Protein AF-A0A945EC31-F1 (afdb_monomer_lite)

pLDDT: mean 90.18, std 8.02, range [58.78, 98.0]

Foldseek 3Di:
DVVVVVVVCVVCVVVVVVCCCVQPVDPPDADPCQLVLLVLQQVLLVLCVVCVVLCVVPDPCSVVLPVLSVLSNVLNVVCVRRVRVSSVVVVVSVVSNVVSLVCVLVSDPDPVVSVVSNVVSVVVVVVVVVCCCPPNPCNVVPPPPDDPVND

Structure (mmCIF, N/CA/C/O backbone):
data_AF-A0A945EC31-F1
#
_entry.id   AF-A0A945EC31-F1
#
loop_
_atom_site.group_PDB
_atom_site.id
_atom_site.type_symbol
_atom_site.label_atom_id
_atom_site.label_alt_id
_atom_site.label_comp_id
_atom_site.label_asym_id
_atom_site.label_entity_id
_atom_site.label_seq_id
_atom_site.pdbx_PDB_ins_code
_atom_site.Cartn_x
_atom_site.Cartn_y
_atom_site.Cartn_z
_atom_site.occupancy
_atom_site.B_iso_or_equiv
_atom_site.auth_seq_id
_atom_site.auth_comp_id
_atom_site.auth_asym_id
_atom_site.auth_atom_id
_atom_site.pdbx_PDB_model_num
ATOM 1 N N . ILE A 1 1 ? -6.069 -32.086 -8.910 1.00 76.88 1 ILE A N 1
ATOM 2 C CA . ILE A 1 1 ? -5.396 -30.860 -8.409 1.00 76.88 1 ILE A CA 1
ATOM 3 C C . ILE A 1 1 ? -3.888 -30.908 -8.661 1.00 76.88 1 ILE A C 1
ATOM 5 O O . ILE A 1 1 ? -3.396 -30.042 -9.368 1.00 76.88 1 ILE A O 1
ATOM 9 N N . ILE A 1 2 ? -3.151 -31.912 -8.166 1.00 84.62 2 ILE A N 1
ATOM 10 C CA . ILE A 1 2 ? -1.688 -31.993 -8.378 1.00 84.62 2 ILE A CA 1
ATOM 11 C C . ILE A 1 2 ? -1.342 -32.265 -9.851 1.00 84.62 2 ILE A C 1
ATOM 13 O O . ILE A 1 2 ? -0.587 -31.509 -10.448 1.00 84.62 2 ILE A O 1
ATOM 17 N N . LEU A 1 3 ? -1.975 -33.270 -10.467 1.00 84.88 3 LEU A N 1
ATOM 18 C CA . LEU A 1 3 ? -1.778 -33.614 -11.885 1.00 84.88 3 LEU A CA 1
ATOM 19 C C . LEU A 1 3 ? -2.168 -32.469 -12.834 1.00 84.88 3 LEU A C 1
ATOM 21 O O . LEU A 1 3 ? -1.443 -32.158 -13.771 1.00 84.88 3 LEU A O 1
ATOM 25 N N . SER A 1 4 ? -3.278 -31.788 -12.539 1.00 82.50 4 SER A N 1
ATOM 26 C CA . SER A 1 4 ? -3.704 -30.594 -13.275 1.00 82.50 4 SER A CA 1
ATOM 27 C C . SER A 1 4 ? -2.733 -29.424 -13.086 1.00 82.50 4 SER A C 1
ATOM 29 O O . SER A 1 4 ? -2.458 -28.708 -14.039 1.00 82.50 4 SER A O 1
ATOM 31 N N . GLY A 1 5 ? -2.170 -29.246 -11.886 1.00 85.19 5 GLY A N 1
ATOM 32 C CA . GLY A 1 5 ? -1.148 -28.230 -11.622 1.00 85.19 5 GLY A CA 1
ATOM 33 C C . GLY A 1 5 ? 0.163 -28.510 -12.358 1.00 85.19 5 GLY A C 1
ATOM 34 O O . GLY A 1 5 ? 0.735 -27.601 -12.950 1.00 85.19 5 GLY A O 1
ATOM 35 N N . MET A 1 6 ? 0.599 -29.771 -12.393 1.00 86.69 6 MET A N 1
ATOM 36 C CA . MET A 1 6 ? 1.775 -30.202 -13.155 1.00 86.69 6 MET A CA 1
ATOM 37 C C . MET A 1 6 ? 1.577 -30.028 -14.664 1.00 86.69 6 MET A C 1
ATOM 39 O O . MET A 1 6 ? 2.489 -29.564 -15.340 1.00 86.69 6 MET A O 1
ATOM 43 N N . ALA A 1 7 ? 0.385 -30.332 -15.185 1.00 88.44 7 ALA A N 1
ATOM 44 C CA . ALA A 1 7 ? 0.055 -30.121 -16.594 1.00 88.44 7 ALA A CA 1
ATOM 45 C C . ALA A 1 7 ? 0.069 -28.631 -16.978 1.00 88.44 7 ALA A C 1
ATOM 47 O O . ALA A 1 7 ? 0.630 -28.270 -18.009 1.00 88.44 7 ALA A O 1
ATOM 48 N N . ILE A 1 8 ? -0.490 -27.760 -16.128 1.00 85.94 8 ILE A N 1
ATOM 49 C CA . ILE A 1 8 ? -0.436 -26.303 -16.323 1.00 85.94 8 ILE A CA 1
ATOM 50 C C . ILE A 1 8 ? 1.018 -25.823 -16.285 1.00 85.94 8 ILE A C 1
ATOM 52 O O . ILE A 1 8 ? 1.445 -25.116 -17.191 1.00 85.94 8 ILE A O 1
ATOM 56 N N . TYR A 1 9 ? 1.800 -26.239 -15.286 1.00 85.88 9 TYR A N 1
ATOM 57 C CA . TYR A 1 9 ? 3.214 -25.877 -15.201 1.00 85.88 9 TYR A CA 1
ATOM 58 C C . TYR A 1 9 ? 3.974 -26.288 -16.466 1.00 85.88 9 TYR A C 1
ATOM 60 O O . TYR A 1 9 ? 4.615 -25.443 -17.080 1.00 85.88 9 TYR A O 1
ATOM 68 N N . ALA A 1 10 ? 3.821 -27.540 -16.911 1.00 87.25 10 ALA A N 1
ATOM 69 C CA . ALA A 1 10 ? 4.469 -28.051 -18.114 1.00 87.25 10 ALA A CA 1
ATOM 70 C C . ALA A 1 10 ? 4.106 -27.251 -19.377 1.00 87.25 10 ALA A C 1
ATOM 72 O O . ALA A 1 10 ? 4.969 -27.000 -20.217 1.00 87.25 10 ALA A O 1
ATOM 73 N N . LEU A 1 11 ? 2.850 -26.814 -19.493 1.00 89.69 11 LEU A N 1
ATOM 74 C CA . LEU A 1 11 ? 2.365 -26.025 -20.625 1.00 89.69 11 LEU A CA 1
ATOM 75 C C . LEU A 1 11 ? 2.957 -24.605 -20.651 1.00 89.69 11 LEU A C 1
ATOM 77 O O . LEU A 1 11 ? 3.204 -24.075 -21.733 1.00 89.69 11 LEU A O 1
ATOM 81 N N . PHE A 1 12 ? 3.226 -24.013 -19.482 1.00 90.12 12 PHE A N 1
ATOM 82 C CA . PHE A 1 12 ? 3.755 -22.649 -19.343 1.00 90.12 12 PHE A CA 1
ATOM 83 C C . PHE A 1 12 ? 5.257 -22.568 -19.029 1.00 90.12 12 PHE A C 1
ATOM 85 O O . PHE A 1 12 ? 5.777 -21.468 -18.839 1.00 90.12 12 PHE A O 1
ATOM 92 N N . LEU A 1 13 ? 5.969 -23.699 -18.989 1.00 89.38 13 LEU A N 1
ATOM 93 C CA . LEU A 1 13 ? 7.396 -23.775 -18.650 1.00 89.38 13 LEU A CA 1
ATOM 94 C C . LEU A 1 13 ? 8.238 -22.747 -19.416 1.00 89.3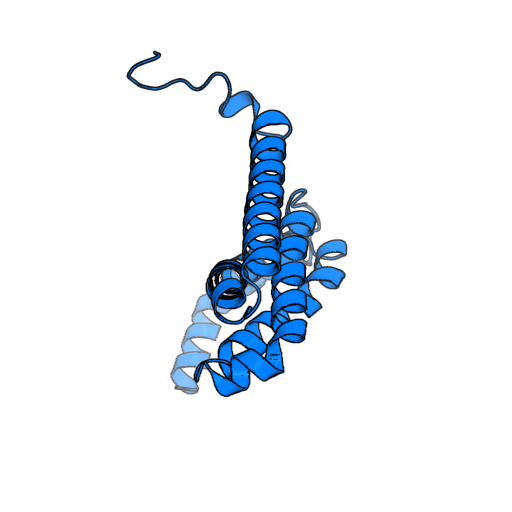8 13 LEU A C 1
ATOM 96 O O . LEU A 1 13 ? 8.964 -21.961 -18.816 1.00 89.38 13 LEU A O 1
ATOM 100 N N . ARG A 1 14 ? 8.070 -22.686 -20.742 1.00 85.69 14 ARG A N 1
ATOM 101 C CA . ARG A 1 14 ? 8.843 -21.780 -21.608 1.00 85.69 14 ARG A CA 1
ATOM 102 C C . ARG A 1 14 ? 8.583 -20.306 -21.299 1.00 85.69 14 ARG A C 1
ATOM 104 O O . ARG A 1 14 ? 9.503 -19.496 -21.344 1.00 85.69 14 ARG A O 1
ATOM 111 N N . GLN A 1 15 ? 7.338 -19.947 -20.996 1.00 85.69 15 GLN A N 1
ATOM 112 C CA . GLN A 1 15 ? 6.963 -18.584 -20.629 1.00 85.69 15 GLN A CA 1
ATOM 113 C C . GLN A 1 15 ? 7.529 -18.216 -19.258 1.00 85.69 15 GLN A C 1
ATOM 115 O O . GLN A 1 15 ? 8.008 -17.099 -19.085 1.00 85.69 15 GLN A O 1
ATOM 120 N N . ILE A 1 16 ? 7.516 -19.149 -18.303 1.00 84.38 16 ILE A N 1
ATOM 121 C CA . ILE A 1 16 ? 8.101 -18.947 -16.974 1.00 84.38 16 ILE A CA 1
ATOM 122 C C . ILE A 1 16 ? 9.610 -18.718 -17.091 1.00 84.38 16 ILE A C 1
ATOM 124 O O . ILE A 1 16 ? 10.106 -17.740 -16.536 1.00 84.38 16 ILE A O 1
ATOM 128 N N . ASP A 1 17 ? 10.320 -19.544 -17.863 1.00 84.69 17 ASP A N 1
ATOM 129 C CA . ASP A 1 17 ? 11.763 -19.392 -18.089 1.00 84.69 17 ASP A CA 1
ATOM 130 C C . ASP A 1 17 ? 12.091 -18.041 -18.730 1.00 84.69 17 ASP A C 1
ATOM 132 O O . ASP A 1 17 ? 13.002 -17.336 -18.294 1.00 84.69 17 ASP A O 1
ATOM 136 N N . HIS A 1 18 ? 11.290 -17.627 -19.715 1.00 85.44 18 HIS A N 1
ATOM 137 C CA . HIS A 1 18 ? 11.415 -16.311 -20.329 1.00 85.44 18 HIS A CA 1
ATOM 138 C C . HIS A 1 18 ? 11.185 -15.190 -19.301 1.00 85.44 18 HIS A C 1
ATOM 140 O O . HIS A 1 18 ? 11.972 -14.251 -19.216 1.00 85.44 18 HIS A O 1
ATOM 146 N N . MET A 1 19 ? 10.148 -15.276 -18.464 1.00 82.12 19 MET A N 1
ATOM 147 C CA . MET A 1 19 ? 9.908 -14.282 -17.411 1.00 82.12 19 MET A CA 1
ATOM 148 C C . MET A 1 19 ? 11.061 -14.226 -16.402 1.00 82.12 19 MET A C 1
ATOM 150 O O . MET A 1 19 ? 11.511 -13.134 -16.061 1.00 82.12 19 MET A O 1
ATOM 154 N N . ILE A 1 20 ? 11.576 -15.372 -15.952 1.00 81.00 20 ILE A N 1
ATOM 155 C CA . ILE A 1 20 ? 12.729 -15.441 -15.043 1.00 81.00 20 ILE A CA 1
ATOM 156 C C . ILE A 1 20 ? 13.942 -14.761 -15.680 1.00 81.00 20 ILE A C 1
ATOM 158 O O . ILE A 1 20 ? 14.576 -13.914 -15.048 1.00 81.00 20 ILE A O 1
ATOM 162 N N . TYR A 1 21 ? 14.226 -15.064 -16.945 1.00 82.81 21 TYR A N 1
ATOM 163 C CA . TYR A 1 21 ? 15.368 -14.503 -17.652 1.00 82.81 21 TYR A CA 1
ATOM 164 C C . TYR A 1 21 ? 15.312 -12.968 -17.725 1.00 82.81 21 TYR A C 1
ATOM 166 O O . TYR A 1 21 ? 16.273 -12.300 -17.348 1.00 82.81 21 TYR A O 1
ATOM 174 N N . TYR A 1 22 ? 14.174 -12.387 -18.111 1.00 79.25 22 TYR A N 1
ATOM 175 C CA . TYR A 1 22 ? 14.048 -10.930 -18.265 1.00 79.25 22 TYR A CA 1
ATOM 176 C C . TYR A 1 22 ? 13.845 -10.160 -16.954 1.00 79.25 22 TYR A C 1
ATOM 178 O O . TYR A 1 22 ? 14.203 -8.985 -16.885 1.00 79.25 22 TYR A O 1
ATOM 186 N N . TYR A 1 23 ? 13.258 -10.777 -15.924 1.00 75.50 23 TYR A N 1
ATOM 187 C CA . TYR A 1 23 ? 12.981 -10.093 -14.655 1.00 75.50 23 TYR A CA 1
ATOM 188 C C . TYR A 1 23 ? 14.045 -10.314 -13.576 1.00 75.50 23 TYR A C 1
ATOM 190 O O . TYR A 1 23 ? 14.157 -9.476 -12.679 1.00 75.50 23 TYR A O 1
ATOM 198 N N . LEU A 1 24 ? 14.805 -11.414 -13.635 1.00 75.56 24 LEU A N 1
ATOM 199 C CA . LEU A 1 24 ? 15.816 -11.764 -12.630 1.00 75.56 24 LEU A CA 1
ATOM 200 C C . LEU A 1 24 ? 17.233 -11.836 -13.205 1.00 75.56 24 LEU A C 1
ATOM 202 O O . LEU A 1 24 ? 18.164 -11.364 -12.555 1.00 75.56 24 LEU A O 1
ATOM 206 N N . THR A 1 25 ? 17.416 -12.425 -14.391 1.00 74.00 25 THR A N 1
ATOM 207 C CA . THR A 1 25 ? 18.759 -12.706 -14.931 1.00 74.00 25 THR A CA 1
ATOM 208 C C . THR A 1 25 ? 19.364 -11.502 -15.640 1.00 74.00 25 THR A C 1
ATOM 210 O O . THR A 1 25 ? 20.483 -11.097 -15.327 1.00 74.00 25 THR A O 1
ATOM 213 N N . ILE A 1 26 ? 18.636 -10.898 -16.579 1.00 67.31 26 ILE A N 1
ATOM 214 C CA . ILE A 1 26 ? 19.093 -9.694 -17.261 1.00 67.31 26 ILE A CA 1
ATOM 215 C C . ILE A 1 26 ? 18.569 -8.491 -16.475 1.00 67.31 26 ILE A C 1
ATOM 217 O O . ILE A 1 26 ? 17.390 -8.156 -16.550 1.00 67.31 26 ILE A O 1
ATOM 221 N N . LYS A 1 27 ? 19.444 -7.791 -15.743 1.00 63.66 27 LYS A N 1
ATOM 222 C CA . LYS A 1 27 ? 19.128 -6.522 -15.050 1.00 63.66 27 LYS A CA 1
ATOM 223 C C . LYS A 1 27 ? 18.869 -5.350 -16.020 1.00 63.66 27 LYS A C 1
ATOM 225 O O . LYS A 1 27 ? 19.225 -4.214 -15.734 1.00 63.66 27 LYS A O 1
ATOM 230 N N . PHE A 1 28 ? 18.298 -5.621 -17.191 1.00 59.41 28 PHE A N 1
ATOM 231 C CA . PHE A 1 28 ? 18.061 -4.633 -18.241 1.00 59.41 28 PHE A CA 1
ATOM 232 C C . PHE A 1 28 ? 16.921 -3.679 -17.878 1.00 59.41 28 PHE A C 1
ATOM 234 O O . PHE A 1 28 ? 16.933 -2.509 -18.246 1.00 59.41 28 PHE A O 1
ATOM 241 N N . HIS A 1 29 ? 15.929 -4.179 -17.138 1.00 61.09 29 HIS A N 1
ATOM 242 C CA . HIS A 1 29 ? 14.785 -3.395 -16.696 1.00 61.09 29 HIS A CA 1
ATOM 243 C C . HIS A 1 29 ? 14.967 -2.977 -15.240 1.00 61.09 29 HIS A C 1
ATOM 245 O O . HIS A 1 29 ? 15.001 -3.826 -14.345 1.00 61.09 29 HIS A O 1
ATOM 251 N N . HIS A 1 30 ? 15.029 -1.668 -15.007 1.00 67.62 30 HIS A N 1
ATOM 252 C CA . HIS A 1 30 ? 14.994 -1.063 -13.682 1.00 67.62 30 HIS A CA 1
ATOM 253 C C . HIS A 1 30 ? 13.671 -0.308 -13.505 1.00 67.62 30 HIS A C 1
ATOM 255 O O . HIS A 1 30 ? 13.316 0.532 -14.329 1.00 67.62 30 HIS A O 1
ATOM 261 N N . SER A 1 31 ? 12.908 -0.634 -12.457 1.00 76.25 31 SER A N 1
ATOM 262 C CA . SER A 1 31 ? 11.675 0.087 -12.118 1.00 76.25 31 SER A CA 1
ATOM 263 C C . SER A 1 31 ? 11.985 1.124 -11.040 1.00 76.25 31 SER A C 1
ATOM 265 O O . SER A 1 31 ? 12.009 0.803 -9.852 1.00 76.25 31 SER A O 1
ATOM 267 N N . ASP A 1 32 ? 12.217 2.372 -11.454 1.00 73.50 32 ASP A N 1
ATOM 268 C CA . ASP A 1 32 ? 12.623 3.475 -10.561 1.00 73.50 32 ASP A CA 1
ATOM 269 C C . ASP A 1 32 ? 11.612 3.727 -9.430 1.00 73.50 32 ASP A C 1
ATOM 271 O O . ASP A 1 32 ? 11.974 4.051 -8.302 1.00 73.50 32 ASP A O 1
ATOM 275 N N . GLY A 1 33 ? 10.322 3.517 -9.708 1.00 80.50 33 GLY A N 1
ATOM 276 C CA . GLY A 1 33 ? 9.246 3.681 -8.729 1.00 80.50 33 GLY A CA 1
ATOM 277 C C . GLY A 1 33 ? 8.998 2.467 -7.827 1.00 80.50 33 GLY A C 1
ATOM 278 O O . GLY A 1 33 ? 8.144 2.552 -6.943 1.00 80.50 33 GLY A O 1
ATOM 279 N N . ALA A 1 34 ? 9.690 1.342 -8.040 1.00 84.50 34 ALA A N 1
ATOM 280 C CA . ALA A 1 34 ? 9.426 0.096 -7.319 1.00 84.50 34 ALA A CA 1
ATOM 281 C C . ALA A 1 34 ? 9.631 0.251 -5.812 1.00 84.50 34 ALA A C 1
ATOM 283 O O . ALA A 1 34 ? 8.755 -0.099 -5.023 1.00 84.50 34 ALA A O 1
ATOM 284 N N . VAL A 1 35 ? 10.771 0.821 -5.411 1.00 88.69 35 VAL A N 1
ATOM 285 C CA . VAL A 1 35 ? 11.138 0.961 -3.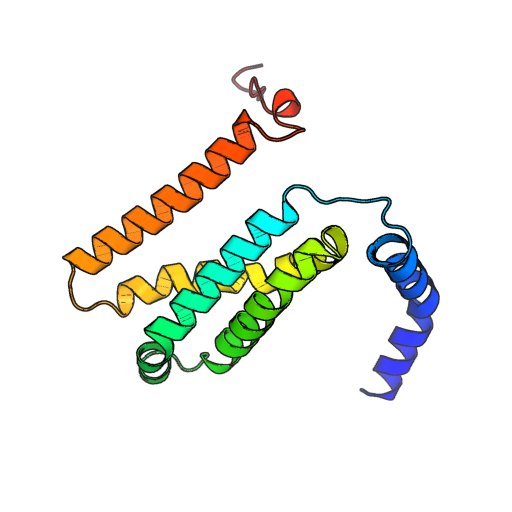996 1.00 88.69 35 VAL A CA 1
ATOM 286 C C . VAL A 1 35 ? 10.101 1.798 -3.251 1.00 88.69 35 VAL A C 1
ATOM 288 O O . VAL A 1 35 ? 9.648 1.390 -2.186 1.00 88.69 35 VAL A O 1
ATOM 291 N N . VAL A 1 36 ? 9.653 2.916 -3.834 1.00 90.44 36 VAL A N 1
ATOM 292 C CA . VAL A 1 36 ? 8.644 3.792 -3.217 1.00 90.44 36 VAL A CA 1
ATOM 293 C C . VAL A 1 36 ? 7.313 3.056 -3.029 1.00 90.44 36 VAL A C 1
ATOM 295 O O . VAL A 1 36 ? 6.745 3.085 -1.939 1.00 90.44 36 VAL A O 1
ATOM 298 N N . ARG A 1 37 ? 6.825 2.333 -4.046 1.00 90.94 37 ARG A N 1
ATOM 299 C CA . ARG A 1 37 ? 5.554 1.584 -3.949 1.00 90.94 37 ARG A CA 1
ATOM 300 C C . ARG A 1 37 ? 5.626 0.448 -2.932 1.00 90.94 37 ARG A C 1
ATOM 302 O O . ARG A 1 37 ? 4.696 0.253 -2.148 1.00 90.94 37 ARG A O 1
ATOM 309 N N . VAL A 1 38 ? 6.735 -0.287 -2.918 1.00 94.12 38 VAL A N 1
ATOM 310 C CA . VAL A 1 38 ? 6.972 -1.358 -1.942 1.00 94.12 38 VAL A CA 1
ATOM 311 C C . VAL A 1 38 ? 7.077 -0.779 -0.534 1.00 94.12 38 VAL A C 1
ATOM 313 O O . VAL A 1 38 ? 6.516 -1.348 0.399 1.00 94.12 38 VAL A O 1
ATOM 316 N N . PHE A 1 39 ? 7.710 0.384 -0.378 1.00 94.81 39 PHE A N 1
ATOM 317 C CA . PHE A 1 39 ? 7.788 1.087 0.898 1.00 94.81 39 PHE A CA 1
ATOM 318 C C . PHE A 1 39 ? 6.404 1.496 1.425 1.00 94.81 39 PHE A C 1
ATOM 320 O O . PHE A 1 39 ? 6.138 1.356 2.616 1.00 94.81 39 PHE A O 1
ATOM 327 N N . MET A 1 40 ? 5.478 1.911 0.557 1.00 95.25 40 MET A N 1
ATOM 328 C CA . MET A 1 40 ? 4.092 2.190 0.963 1.00 95.25 40 MET A CA 1
ATOM 329 C C . MET A 1 40 ? 3.362 0.927 1.461 1.00 95.25 40 MET A C 1
ATOM 331 O O . MET A 1 40 ? 2.656 0.979 2.471 1.00 95.25 40 MET A O 1
ATOM 335 N N . ASN A 1 41 ? 3.574 -0.227 0.812 1.00 95.75 41 ASN A N 1
ATOM 336 C CA . ASN A 1 41 ? 3.059 -1.520 1.290 1.00 95.75 41 ASN A CA 1
ATOM 337 C C . ASN A 1 41 ? 3.685 -1.915 2.636 1.00 95.75 41 ASN A C 1
ATOM 339 O O . ASN A 1 41 ? 2.979 -2.344 3.549 1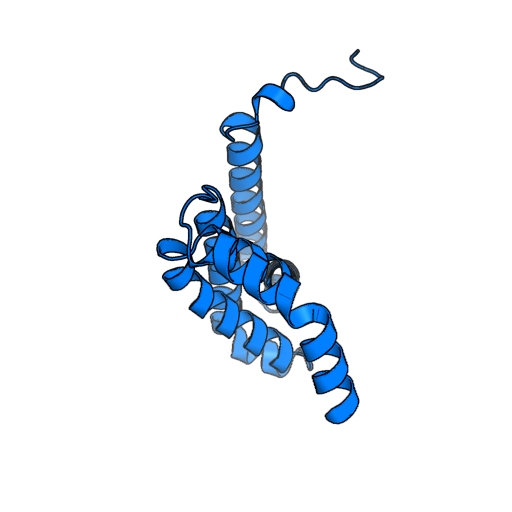.00 95.75 41 ASN A O 1
ATOM 343 N N . PHE A 1 42 ? 5.000 -1.740 2.774 1.00 96.69 42 PHE A N 1
ATOM 344 C CA . PHE A 1 42 ? 5.723 -1.953 4.025 1.00 96.69 42 PHE A CA 1
ATOM 345 C C . PHE A 1 42 ? 5.151 -1.083 5.150 1.00 96.69 42 PHE A C 1
ATOM 347 O O . PHE A 1 42 ? 4.885 -1.580 6.242 1.00 96.69 42 PHE A O 1
ATOM 354 N N . PHE A 1 43 ? 4.891 0.197 4.883 1.00 96.69 43 PHE A N 1
ATOM 355 C CA . PHE A 1 43 ? 4.318 1.108 5.867 1.00 96.69 43 PHE A CA 1
ATOM 356 C C . PHE A 1 43 ? 2.927 0.645 6.327 1.00 96.69 43 PHE A C 1
ATOM 358 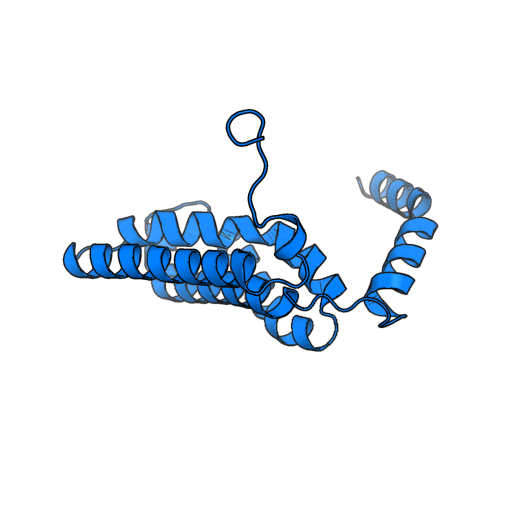O O . PHE A 1 43 ? 2.668 0.575 7.529 1.00 96.69 43 PHE A O 1
ATOM 365 N N . ALA A 1 44 ? 2.057 0.225 5.401 1.00 97.25 44 ALA A N 1
ATOM 366 C CA . ALA A 1 44 ? 0.769 -0.374 5.757 1.00 97.25 44 ALA A CA 1
ATOM 367 C C . ALA A 1 44 ? 0.929 -1.653 6.601 1.00 97.25 44 ALA A C 1
ATOM 369 O O . ALA A 1 44 ? 0.202 -1.839 7.577 1.00 97.25 44 ALA A O 1
ATOM 370 N N . ALA A 1 45 ? 1.906 -2.507 6.287 1.00 97.69 45 ALA A N 1
ATOM 371 C CA . ALA A 1 45 ? 2.210 -3.696 7.082 1.00 97.69 45 ALA A CA 1
ATOM 372 C C . ALA A 1 45 ? 2.642 -3.341 8.515 1.00 97.69 45 ALA A C 1
ATOM 374 O O . ALA A 1 45 ? 2.148 -3.934 9.474 1.00 97.69 45 ALA A O 1
ATOM 375 N N . VAL A 1 46 ? 3.512 -2.341 8.686 1.00 97.69 46 VAL A N 1
ATOM 376 C CA . VAL A 1 46 ? 3.933 -1.857 10.012 1.00 97.69 46 VAL A CA 1
ATOM 377 C C . VAL A 1 46 ? 2.731 -1.353 10.809 1.00 97.69 46 VAL A C 1
ATOM 379 O O . VAL A 1 46 ? 2.541 -1.753 11.959 1.00 97.69 46 VAL A O 1
ATOM 382 N N . VAL A 1 47 ? 1.867 -0.543 10.192 1.00 97.50 47 VAL A N 1
ATOM 383 C CA . VAL A 1 47 ? 0.638 -0.058 10.835 1.00 97.50 47 VAL A CA 1
ATOM 384 C C . VAL A 1 47 ? -0.283 -1.224 11.220 1.00 97.50 47 VAL A C 1
ATOM 386 O O . VAL A 1 47 ? -0.813 -1.242 12.333 1.00 97.50 47 VAL A O 1
ATOM 389 N N . PHE A 1 48 ? -0.436 -2.236 10.362 1.00 97.88 48 PHE A N 1
ATOM 390 C CA . PHE A 1 48 ? -1.187 -3.447 10.701 1.00 97.88 48 PHE A CA 1
ATOM 391 C C . PHE A 1 48 ? -0.632 -4.136 11.954 1.00 97.88 48 PHE A C 1
ATOM 393 O O . PHE A 1 48 ? -1.406 -4.488 12.847 1.00 97.88 48 PHE A O 1
ATOM 400 N N . PHE A 1 49 ? 0.692 -4.293 12.061 1.00 97.62 49 PHE A N 1
ATOM 401 C CA . PHE A 1 49 ? 1.324 -4.916 13.226 1.00 97.62 49 PHE A CA 1
ATOM 402 C C . PHE A 1 49 ? 1.130 -4.106 14.513 1.00 97.62 49 PHE A C 1
ATOM 404 O O . PHE A 1 49 ? 0.821 -4.699 15.551 1.00 97.62 49 PHE A O 1
ATOM 411 N N . ILE A 1 50 ? 1.205 -2.772 14.451 1.00 97.00 50 ILE A N 1
ATOM 412 C CA . ILE A 1 50 ? 0.917 -1.888 15.596 1.00 97.00 50 ILE A CA 1
ATOM 413 C C . ILE A 1 50 ? -0.513 -2.123 16.112 1.00 97.00 50 ILE A C 1
ATOM 415 O O . ILE A 1 50 ? -0.739 -2.260 17.316 1.00 97.00 50 ILE A O 1
ATOM 419 N N . PHE A 1 51 ? -1.488 -2.245 15.207 1.00 96.06 51 PHE A N 1
ATOM 420 C CA . PHE A 1 51 ? -2.899 -2.452 15.553 1.00 96.06 51 PHE A CA 1
ATOM 421 C C . PHE A 1 51 ? -3.312 -3.931 15.640 1.00 96.06 51 PHE A C 1
ATOM 423 O O . PHE A 1 51 ? -4.492 -4.230 15.850 1.00 96.06 51 PHE A O 1
ATOM 430 N N . TYR A 1 52 ? -2.373 -4.877 15.552 1.00 95.06 52 TYR A N 1
ATOM 431 C CA . TYR A 1 52 ? -2.659 -6.306 15.380 1.00 95.06 52 TYR A CA 1
ATOM 432 C C . TYR A 1 52 ? -3.575 -6.894 16.464 1.00 95.06 52 TYR A C 1
ATOM 434 O O . TYR A 1 52 ? -4.485 -7.676 16.172 1.00 95.06 52 TYR A O 1
ATOM 442 N N . LYS A 1 53 ? -3.383 -6.489 17.728 1.00 93.94 53 LYS A N 1
ATOM 443 C CA . LYS A 1 53 ? -4.238 -6.928 18.848 1.00 93.94 53 LYS A CA 1
ATOM 444 C C . LYS A 1 53 ? -5.684 -6.449 18.683 1.00 93.94 53 LYS A C 1
ATOM 446 O O . LYS A 1 53 ? -6.611 -7.224 18.912 1.00 93.94 53 LYS A O 1
ATOM 451 N N . LYS A 1 54 ? -5.883 -5.202 18.242 1.00 94.00 54 LYS A N 1
ATOM 452 C CA . LYS A 1 54 ? -7.213 -4.636 17.973 1.00 94.00 54 LYS A CA 1
ATOM 453 C C . LYS A 1 54 ? -7.854 -5.286 16.744 1.00 94.00 54 LYS A C 1
ATOM 455 O O . LYS A 1 54 ? -9.044 -5.587 16.783 1.00 94.00 54 LYS A O 1
ATOM 460 N N . TYR A 1 55 ? -7.068 -5.606 15.714 1.00 93.81 55 TYR A N 1
ATOM 461 C CA . TYR A 1 55 ? -7.537 -6.386 14.565 1.00 93.81 55 TYR A CA 1
ATOM 462 C C . TYR A 1 55 ? -8.026 -7.775 14.964 1.00 93.81 55 TYR A C 1
ATOM 464 O O . TYR A 1 55 ? -9.101 -8.183 14.544 1.00 93.81 55 TYR A O 1
ATOM 472 N N . LYS A 1 56 ? -7.277 -8.479 15.825 1.00 92.06 56 LYS A N 1
ATOM 473 C CA . LYS A 1 56 ? -7.664 -9.805 16.332 1.00 92.06 56 LYS A CA 1
ATOM 474 C C . LYS A 1 56 ? -9.040 -9.803 16.999 1.00 92.06 56 LYS A C 1
ATOM 476 O O . LYS A 1 56 ? -9.739 -10.803 16.909 1.00 92.06 56 LYS A O 1
ATOM 481 N N . LYS A 1 57 ? -9.390 -8.718 17.693 1.00 92.94 57 LYS A N 1
ATOM 482 C CA . LYS A 1 57 ? -10.652 -8.601 18.430 1.00 92.94 57 LYS A CA 1
ATOM 483 C C . LYS A 1 57 ? -11.833 -8.236 17.525 1.00 92.94 57 LYS A C 1
ATOM 485 O O . LYS A 1 57 ? -12.926 -8.729 17.758 1.00 92.94 57 LYS A O 1
ATOM 490 N N . ASN A 1 58 ? -11.615 -7.371 16.533 1.00 93.75 58 ASN A N 1
ATOM 491 C CA . ASN A 1 58 ? -12.702 -6.753 15.765 1.00 93.75 58 ASN A CA 1
ATOM 492 C C . ASN A 1 58 ? -12.922 -7.364 14.371 1.00 93.75 58 ASN A C 1
ATOM 494 O O . ASN A 1 58 ? -13.980 -7.154 13.790 1.00 93.75 58 ASN A O 1
ATOM 498 N N . PHE A 1 59 ? -11.954 -8.110 13.822 1.00 93.25 59 PHE A N 1
ATOM 499 C CA . PHE A 1 59 ? -12.031 -8.643 12.458 1.00 93.25 59 PHE A CA 1
ATOM 500 C C . PHE A 1 59 ? -11.602 -10.116 12.377 1.00 93.25 59 PHE A C 1
ATOM 502 O O . PHE A 1 59 ? -10.560 -10.513 12.904 1.00 93.25 59 PHE A O 1
ATOM 509 N N . ASN A 1 60 ? -12.386 -10.931 11.663 1.00 92.19 60 ASN A N 1
ATOM 510 C CA . ASN A 1 60 ? -12.150 -12.376 11.534 1.00 92.19 60 ASN A CA 1
ATOM 511 C C . ASN A 1 60 ? -11.148 -12.741 10.413 1.00 92.19 60 ASN A C 1
ATOM 513 O O . ASN A 1 60 ? -10.528 -13.801 10.427 1.00 92.19 60 ASN A O 1
ATOM 517 N N . ASP A 1 61 ? -10.918 -11.840 9.460 1.00 94.00 61 ASP A N 1
ATOM 518 C CA . ASP A 1 61 ? -10.053 -12.030 8.284 1.00 94.00 61 ASP A CA 1
ATOM 519 C C . ASP A 1 61 ? -8.564 -11.722 8.547 1.00 94.00 61 ASP A C 1
ATOM 521 O O . ASP A 1 61 ? -7.741 -11.710 7.631 1.00 94.00 61 ASP A O 1
ATOM 525 N N . ARG A 1 62 ? -8.169 -11.531 9.814 1.00 91.50 62 ARG A N 1
ATOM 526 C CA . ARG A 1 62 ? -6.810 -11.115 10.213 1.00 91.50 62 ARG A CA 1
ATOM 527 C C . ARG A 1 62 ? -5.682 -11.988 9.653 1.00 91.50 62 ARG A C 1
ATOM 529 O O . ARG A 1 62 ? -4.570 -11.501 9.482 1.00 91.50 62 ARG A O 1
ATOM 536 N N . LYS A 1 63 ? -5.936 -13.286 9.440 1.00 94.19 63 LYS A N 1
ATOM 537 C CA . LYS A 1 63 ? -4.920 -14.239 8.963 1.00 94.19 63 LYS A CA 1
ATOM 538 C C . LYS A 1 63 ? -4.451 -13.871 7.557 1.00 94.19 63 LYS A C 1
ATOM 540 O O . LYS A 1 63 ? -3.255 -13.918 7.301 1.00 94.19 63 LYS A O 1
ATOM 545 N N . LEU A 1 64 ? -5.374 -13.448 6.691 1.00 96.12 64 LEU A N 1
ATOM 546 C CA . LEU A 1 64 ? -5.058 -12.998 5.338 1.00 96.12 64 LEU A CA 1
ATOM 547 C C . LEU A 1 64 ? -4.159 -11.759 5.381 1.00 96.12 64 LEU A C 1
ATOM 549 O O . LEU A 1 64 ? -3.085 -11.744 4.787 1.00 96.12 64 LEU A O 1
ATOM 553 N N . TRP A 1 65 ? -4.551 -10.755 6.167 1.00 96.94 65 TRP A N 1
ATOM 554 C CA . TRP A 1 65 ? -3.802 -9.502 6.287 1.00 96.94 65 TRP A CA 1
ATOM 555 C C . TRP A 1 65 ? -2.443 -9.671 6.960 1.00 96.94 65 TRP A C 1
ATOM 557 O O . TRP A 1 65 ? -1.504 -8.952 6.625 1.00 96.94 65 TRP A O 1
ATOM 567 N N . LEU A 1 66 ? -2.297 -10.666 7.838 1.00 96.94 66 LEU A N 1
ATOM 568 C CA . LEU A 1 66 ? -0.998 -11.057 8.374 1.00 96.94 66 LEU A CA 1
ATOM 569 C C . LEU A 1 66 ? -0.082 -11.598 7.272 1.00 96.94 66 LEU A C 1
ATOM 571 O O . LEU A 1 66 ? 1.060 -11.160 7.193 1.00 96.94 66 LEU A O 1
ATOM 575 N N . ILE A 1 67 ? -0.574 -12.488 6.402 1.00 97.25 67 ILE A N 1
ATOM 576 C CA . ILE A 1 67 ? 0.211 -13.002 5.266 1.00 97.25 67 ILE A CA 1
ATOM 577 C C . ILE A 1 67 ? 0.629 -11.842 4.358 1.00 97.25 67 ILE A C 1
ATOM 579 O O . ILE A 1 67 ? 1.807 -11.706 4.038 1.00 97.25 67 ILE A O 1
ATOM 583 N N . PHE A 1 68 ? -0.311 -10.958 4.017 1.00 97.56 68 PHE A N 1
ATOM 584 C CA . PHE A 1 68 ? -0.032 -9.787 3.185 1.00 97.56 68 PHE A CA 1
ATOM 585 C C . PHE A 1 68 ? 1.019 -8.870 3.817 1.00 97.56 68 PHE A C 1
ATOM 587 O O . PHE A 1 68 ? 1.913 -8.386 3.123 1.00 97.56 68 PHE A O 1
ATOM 594 N N . SER A 1 69 ? 0.937 -8.660 5.132 1.00 97.12 69 SER A N 1
ATOM 595 C CA . SER A 1 69 ? 1.875 -7.816 5.874 1.00 97.12 69 SER A CA 1
ATOM 596 C C . SER A 1 69 ? 3.274 -8.422 5.919 1.00 97.12 69 SER A C 1
ATOM 598 O O . SER A 1 69 ? 4.246 -7.725 5.648 1.00 97.12 69 SER A O 1
ATOM 600 N N . VAL A 1 70 ? 3.389 -9.723 6.206 1.00 97.69 70 VAL A N 1
ATOM 601 C CA . VAL A 1 70 ? 4.682 -10.424 6.232 1.00 97.69 70 VAL A CA 1
ATOM 602 C C . VAL A 1 70 ? 5.347 -10.379 4.858 1.00 97.69 70 VAL A C 1
ATOM 604 O O . VAL A 1 70 ? 6.518 -10.017 4.763 1.00 97.69 70 VAL A O 1
ATOM 607 N N . VAL A 1 71 ? 4.602 -10.677 3.788 1.00 96.75 71 VAL A N 1
ATOM 608 C CA . VAL A 1 71 ? 5.147 -10.621 2.425 1.00 96.75 71 VAL A CA 1
ATOM 609 C C . VAL A 1 71 ? 5.573 -9.198 2.071 1.00 96.75 71 VAL A C 1
ATOM 611 O O . VAL A 1 71 ? 6.686 -9.003 1.594 1.00 96.75 71 VAL A O 1
ATOM 614 N N . SER A 1 72 ? 4.750 -8.193 2.378 1.00 96.31 72 SER A N 1
ATOM 615 C CA . SER A 1 72 ? 5.087 -6.784 2.128 1.00 96.31 72 SER A CA 1
ATOM 616 C C . SER A 1 72 ? 6.367 -6.343 2.845 1.00 96.31 72 SER A C 1
ATOM 618 O O . SER A 1 72 ? 7.138 -5.569 2.283 1.00 96.31 72 SER A O 1
ATOM 620 N N . ILE A 1 73 ? 6.634 -6.868 4.048 1.00 96.94 73 ILE A N 1
ATOM 621 C CA . ILE A 1 73 ? 7.886 -6.605 4.768 1.00 96.94 73 ILE A CA 1
ATOM 622 C C . ILE A 1 73 ? 9.089 -7.236 4.066 1.00 96.94 73 ILE A C 1
ATOM 624 O O . ILE A 1 73 ? 10.110 -6.575 3.898 1.00 96.94 73 ILE A O 1
ATOM 628 N N . ILE A 1 74 ? 8.965 -8.489 3.628 1.00 95.88 74 ILE A N 1
ATOM 629 C CA . ILE A 1 74 ? 10.041 -9.223 2.946 1.00 95.88 74 ILE A CA 1
ATOM 630 C C . ILE A 1 74 ? 10.363 -8.610 1.575 1.00 95.88 74 ILE A C 1
ATOM 632 O O . ILE A 1 74 ? 11.519 -8.609 1.154 1.00 95.88 74 ILE A O 1
ATOM 636 N N . LEU A 1 75 ? 9.366 -8.063 0.876 1.00 94.31 75 LEU A N 1
ATOM 637 C CA . LEU A 1 75 ? 9.568 -7.460 -0.442 1.00 94.31 75 LEU A CA 1
ATOM 638 C C . LEU A 1 75 ? 10.441 -6.198 -0.399 1.00 94.31 75 LEU A C 1
ATOM 640 O O . LEU A 1 75 ? 11.130 -5.925 -1.378 1.00 94.31 75 LEU A O 1
ATOM 644 N N . LEU A 1 76 ? 10.469 -5.449 0.709 1.00 94.62 76 LEU A N 1
ATOM 645 C CA . LEU A 1 76 ? 11.252 -4.212 0.803 1.00 94.62 76 LEU A CA 1
ATOM 646 C C . LEU A 1 76 ? 12.767 -4.419 0.604 1.00 94.62 76 LEU A C 1
ATOM 648 O O . LEU A 1 76 ? 13.315 -3.788 -0.299 1.00 94.62 76 LEU A O 1
ATOM 652 N N . PRO A 1 77 ? 13.469 -5.289 1.359 1.00 93.81 77 PRO A N 1
ATOM 653 C CA . PRO A 1 77 ? 14.891 -5.535 1.116 1.00 93.81 77 PRO A CA 1
ATOM 654 C C . PRO A 1 77 ? 15.152 -6.131 -0.277 1.00 93.81 77 PRO A C 1
ATOM 656 O O . PRO A 1 77 ? 16.159 -5.809 -0.907 1.00 93.81 77 PRO A O 1
ATOM 659 N N . LEU A 1 78 ? 14.230 -6.948 -0.800 1.00 90.75 78 LEU A N 1
ATOM 660 C CA . LEU A 1 78 ? 14.353 -7.520 -2.143 1.00 90.75 78 LEU A CA 1
ATOM 661 C C . LEU A 1 78 ? 14.248 -6.456 -3.246 1.00 90.75 78 LEU A C 1
ATOM 663 O O . LEU A 1 78 ? 14.877 -6.614 -4.293 1.00 90.75 78 LEU A O 1
ATOM 667 N N . ALA A 1 79 ? 13.498 -5.370 -3.023 1.00 90.75 79 ALA A N 1
ATOM 668 C CA . ALA A 1 79 ? 13.289 -4.310 -4.010 1.00 90.75 79 ALA A CA 1
ATOM 669 C C . ALA A 1 79 ? 14.596 -3.625 -4.438 1.00 90.75 79 ALA A C 1
ATOM 671 O O . ALA A 1 79 ? 14.709 -3.199 -5.583 1.00 90.75 79 ALA A O 1
ATOM 672 N N . PHE A 1 80 ? 15.597 -3.563 -3.553 1.00 88.19 80 PHE A N 1
ATOM 673 C CA . PHE A 1 80 ? 16.906 -2.975 -3.861 1.00 88.19 80 PHE A CA 1
ATOM 674 C C . PHE A 1 80 ? 17.755 -3.846 -4.796 1.00 88.19 80 PHE A C 1
ATOM 676 O O . PHE A 1 80 ? 18.619 -3.331 -5.497 1.00 88.19 80 PHE A O 1
ATOM 683 N N . SER A 1 81 ? 17.521 -5.163 -4.815 1.00 86.06 81 SER A N 1
ATOM 684 C CA . SER A 1 81 ? 18.273 -6.106 -5.657 1.00 86.06 81 SER A CA 1
ATOM 685 C C . SER A 1 81 ? 17.522 -6.497 -6.931 1.00 86.06 81 SER A C 1
ATOM 687 O O . SER A 1 81 ? 18.147 -6.709 -7.969 1.00 86.06 81 SER A O 1
ATOM 689 N N . TYR A 1 82 ? 16.190 -6.578 -6.855 1.00 85.75 82 TYR A N 1
ATOM 690 C CA . TYR A 1 82 ? 15.313 -7.101 -7.906 1.00 85.75 82 TYR A CA 1
ATOM 691 C C . TYR A 1 82 ? 14.105 -6.181 -8.135 1.00 85.75 82 TYR A C 1
ATOM 693 O O . TYR A 1 82 ? 12.956 -6.623 -8.069 1.00 85.75 82 TYR A O 1
ATOM 701 N N . SER A 1 83 ? 14.355 -4.890 -8.384 1.00 85.56 83 SER A N 1
ATOM 702 C CA . SER A 1 83 ? 13.321 -3.843 -8.410 1.00 85.56 83 SER A CA 1
ATOM 703 C C . SER A 1 83 ? 12.136 -4.179 -9.319 1.00 85.56 83 SER A C 1
ATOM 705 O O . SER A 1 83 ? 10.997 -4.144 -8.866 1.00 85.56 83 SER A O 1
ATOM 707 N N . THR A 1 84 ? 12.374 -4.596 -10.564 1.00 85.94 84 THR A N 1
ATOM 708 C CA . THR A 1 84 ? 11.299 -4.903 -11.525 1.00 85.94 84 THR A CA 1
ATOM 709 C C . THR A 1 84 ? 10.481 -6.135 -11.137 1.00 85.94 84 THR A C 1
ATOM 711 O O . THR A 1 84 ? 9.254 -6.103 -11.208 1.00 85.94 84 THR A O 1
ATOM 714 N N . PHE A 1 85 ? 11.129 -7.216 -10.698 1.00 86.44 85 PHE A N 1
ATOM 715 C CA . PHE A 1 85 ? 10.434 -8.428 -10.255 1.00 86.44 85 PHE A CA 1
ATOM 716 C C . PHE A 1 85 ? 9.577 -8.160 -9.015 1.00 86.44 85 PHE A C 1
ATOM 718 O O . PHE A 1 85 ? 8.390 -8.491 -8.977 1.00 86.44 85 PHE A O 1
ATOM 725 N N . VAL A 1 86 ? 10.168 -7.503 -8.018 1.00 90.00 86 VAL A N 1
ATOM 726 C CA . VAL A 1 86 ? 9.486 -7.161 -6.771 1.00 90.00 86 VAL A CA 1
ATOM 727 C C . VAL A 1 86 ? 8.314 -6.228 -7.031 1.00 90.00 86 VAL A C 1
ATOM 729 O O . VAL A 1 86 ? 7.250 -6.439 -6.461 1.00 90.00 86 VAL A O 1
ATOM 732 N N . ASP A 1 87 ? 8.463 -5.256 -7.929 1.00 88.56 87 ASP A N 1
ATOM 733 C CA . ASP A 1 87 ? 7.380 -4.358 -8.328 1.00 88.56 87 ASP A CA 1
ATOM 734 C C . ASP A 1 87 ? 6.169 -5.126 -8.881 1.00 88.56 87 ASP A C 1
ATOM 736 O O . ASP A 1 87 ? 5.027 -4.833 -8.535 1.00 88.56 87 ASP A O 1
ATOM 740 N N . ARG A 1 88 ? 6.401 -6.168 -9.692 1.00 90.25 88 ARG A N 1
ATOM 741 C CA . ARG A 1 88 ? 5.328 -7.018 -10.239 1.00 90.25 88 ARG A CA 1
ATOM 742 C C . ARG A 1 88 ? 4.637 -7.851 -9.166 1.00 90.25 88 ARG A C 1
ATOM 744 O O . ARG A 1 88 ? 3.419 -7.994 -9.210 1.00 90.25 88 ARG A O 1
ATOM 751 N N . ILE A 1 89 ? 5.382 -8.365 -8.189 1.00 91.31 89 ILE A N 1
ATOM 752 C CA . ILE A 1 89 ? 4.793 -9.101 -7.064 1.00 91.31 89 ILE A CA 1
ATOM 753 C C . ILE A 1 89 ? 4.021 -8.156 -6.139 1.00 91.31 89 ILE A C 1
ATOM 755 O O . ILE A 1 89 ? 2.905 -8.468 -5.730 1.00 91.31 89 ILE A O 1
ATOM 759 N N . ALA A 1 90 ? 4.588 -6.993 -5.823 1.00 92.88 90 ALA A N 1
ATOM 760 C CA . ALA A 1 90 ? 4.039 -6.044 -4.861 1.00 92.88 90 ALA A CA 1
ATOM 761 C C . ALA A 1 90 ? 2.644 -5.529 -5.247 1.00 92.88 90 ALA A C 1
ATOM 763 O O . ALA A 1 90 ? 1.850 -5.217 -4.357 1.00 92.88 90 ALA A O 1
ATOM 764 N N . ILE A 1 91 ? 2.314 -5.495 -6.544 1.00 91.69 91 ILE A N 1
ATOM 765 C CA . ILE A 1 91 ? 0.980 -5.124 -7.041 1.00 91.69 91 ILE A CA 1
ATOM 766 C C . ILE A 1 91 ? -0.112 -6.030 -6.453 1.00 91.69 91 ILE A C 1
ATOM 768 O O . ILE A 1 91 ? -1.163 -5.534 -6.050 1.00 91.69 91 ILE A O 1
ATOM 772 N N . TYR A 1 92 ? 0.144 -7.334 -6.307 1.00 94.31 92 TYR A N 1
ATOM 773 C CA . TYR A 1 92 ? -0.827 -8.271 -5.727 1.00 94.31 92 TYR A CA 1
ATOM 774 C C . TYR A 1 92 ? -1.079 -8.036 -4.229 1.00 94.31 92 TYR A C 1
ATOM 776 O O . TYR A 1 92 ? -2.091 -8.485 -3.693 1.00 94.31 92 TYR A O 1
ATOM 784 N N . PHE A 1 93 ? -0.189 -7.301 -3.556 1.00 95.81 93 PHE A N 1
ATOM 785 C CA . PHE A 1 93 ? -0.275 -6.996 -2.126 1.00 95.81 93 PHE A CA 1
ATOM 786 C C . PHE A 1 93 ? -0.770 -5.574 -1.831 1.00 95.81 93 PHE A C 1
ATOM 788 O O . PHE A 1 93 ? -0.996 -5.245 -0.666 1.00 95.81 93 PHE A O 1
ATOM 795 N N . LEU A 1 94 ? -1.050 -4.765 -2.862 1.00 93.88 94 LEU A N 1
ATOM 796 C CA . LEU A 1 94 ? -1.665 -3.437 -2.724 1.00 93.88 94 LEU A CA 1
ATOM 797 C C . LEU A 1 94 ? -2.960 -3.402 -1.890 1.00 93.88 94 LEU A C 1
ATOM 799 O O . LEU A 1 94 ? -3.137 -2.426 -1.153 1.00 93.88 94 LEU A O 1
ATOM 803 N N . PRO A 1 95 ? -3.849 -4.425 -1.915 1.00 96.75 95 PRO A N 1
ATOM 804 C CA . PRO A 1 95 ? -5.052 -4.420 -1.080 1.00 96.75 95 PRO A CA 1
ATOM 805 C C . PRO A 1 95 ? -4.777 -4.236 0.418 1.00 96.75 95 PRO A C 1
ATOM 807 O O . PRO A 1 95 ? -5.649 -3.750 1.139 1.00 96.75 95 PRO A O 1
ATOM 810 N N . LEU A 1 96 ? -3.566 -4.567 0.891 1.00 97.38 96 LEU A N 1
ATOM 811 C CA . LEU A 1 96 ? -3.166 -4.338 2.277 1.00 97.38 96 LEU A CA 1
ATOM 812 C C . LEU A 1 96 ? -3.302 -2.865 2.675 1.00 97.38 96 LEU A C 1
ATOM 814 O O . LEU A 1 96 ? -3.848 -2.578 3.737 1.00 97.38 96 LEU A O 1
ATOM 818 N N . GLN A 1 97 ? -2.846 -1.936 1.830 1.00 96.38 97 GLN A N 1
ATOM 819 C CA . GLN A 1 97 ? -2.899 -0.502 2.127 1.00 96.38 97 GLN A CA 1
ATOM 820 C C . GLN A 1 97 ? -4.345 -0.031 2.313 1.00 96.38 97 GLN A C 1
ATOM 822 O O . GLN A 1 97 ? -4.674 0.608 3.312 1.00 96.38 97 GLN A O 1
ATOM 827 N N . LEU A 1 98 ? -5.225 -0.418 1.385 1.00 95.56 98 LEU A N 1
ATOM 828 C CA . LEU A 1 98 ? -6.642 -0.054 1.408 1.00 95.56 98 LEU A CA 1
ATOM 829 C C . LEU A 1 98 ? -7.326 -0.551 2.680 1.00 95.56 98 LEU A C 1
ATOM 831 O O . LEU A 1 98 ? -8.036 0.200 3.352 1.00 95.56 98 LEU A O 1
ATOM 835 N N . VAL A 1 99 ? -7.097 -1.812 3.041 1.00 96.88 99 VAL A N 1
ATOM 836 C CA . VAL A 1 99 ? -7.736 -2.408 4.214 1.00 96.88 99 VAL A CA 1
ATOM 837 C C . VAL A 1 99 ? -7.180 -1.837 5.509 1.00 96.88 99 VAL A C 1
ATOM 839 O O . VAL A 1 99 ? -7.953 -1.513 6.411 1.00 96.88 99 VAL A O 1
ATOM 842 N N . VAL A 1 100 ? -5.862 -1.669 5.606 1.00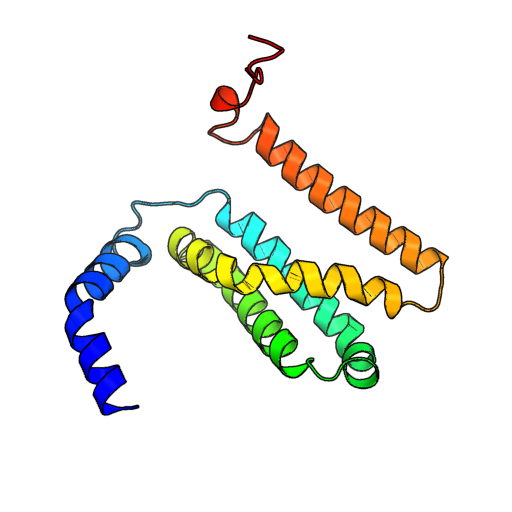 97.12 100 VAL A N 1
ATOM 843 C CA . VAL A 1 100 ? -5.242 -1.158 6.827 1.00 97.12 100 VAL A CA 1
ATOM 844 C C . VAL A 1 100 ? -5.662 0.283 7.085 1.00 97.12 100 VAL A C 1
ATOM 846 O O . VAL A 1 100 ? -6.156 0.584 8.173 1.00 97.12 100 VAL A O 1
ATOM 849 N N . PHE A 1 101 ? -5.527 1.162 6.092 1.00 97.19 101 PHE A N 1
ATOM 850 C CA . PHE A 1 101 ? -5.801 2.585 6.279 1.00 97.19 101 PHE A CA 1
ATOM 851 C C . PHE A 1 101 ? -7.290 2.908 6.429 1.00 97.19 101 PHE A C 1
ATOM 853 O O . PHE A 1 101 ? -7.617 3.876 7.109 1.00 97.19 101 PHE A O 1
ATOM 860 N N . SER A 1 102 ? -8.197 2.082 5.897 1.00 95.81 102 SER A N 1
ATOM 861 C CA . SER A 1 102 ? -9.642 2.250 6.120 1.00 95.81 102 SER A CA 1
ATOM 862 C C . SER A 1 102 ? -10.106 1.757 7.493 1.00 95.81 102 SER A C 1
ATOM 864 O O . SER A 1 102 ? -10.966 2.379 8.117 1.00 95.81 102 SER A O 1
ATOM 866 N N . ARG A 1 103 ? -9.541 0.656 8.004 1.00 96.06 103 ARG A N 1
ATOM 867 C CA . ARG A 1 103 ? -10.002 0.034 9.258 1.00 96.06 103 ARG A CA 1
ATOM 868 C C . ARG A 1 103 ? -9.312 0.573 10.505 1.00 96.06 103 ARG A C 1
ATOM 870 O O . ARG A 1 103 ? -9.934 0.604 11.562 1.00 96.06 103 ARG A O 1
ATOM 877 N N . VAL A 1 104 ? -8.055 1.010 10.422 1.00 96.81 104 VAL A N 1
ATOM 878 C CA . VAL A 1 104 ? -7.329 1.569 11.581 1.00 96.81 104 VAL A CA 1
ATOM 879 C C . VAL A 1 104 ? -8.066 2.749 12.235 1.00 96.81 104 VAL A C 1
ATOM 881 O O . VAL A 1 104 ? -8.193 2.718 13.460 1.00 96.81 104 VAL A O 1
ATOM 884 N N . PRO A 1 105 ? -8.638 3.720 11.493 1.00 96.31 105 PRO A N 1
ATOM 885 C CA . PRO A 1 105 ? -9.453 4.787 12.076 1.00 96.31 105 PRO A CA 1
ATOM 886 C C . PRO A 1 105 ? -10.623 4.288 12.934 1.00 96.31 105 PRO A C 1
ATOM 888 O O . PRO A 1 105 ? -10.945 4.903 13.945 1.00 96.31 105 PRO A O 1
ATOM 891 N N . ILE A 1 106 ? -11.237 3.158 12.568 1.00 95.44 106 ILE A N 1
ATOM 892 C CA . ILE A 1 106 ? -12.358 2.546 13.303 1.00 95.44 106 ILE A CA 1
ATOM 893 C C . ILE A 1 106 ? -11.875 1.946 14.633 1.00 95.44 106 ILE A C 1
ATOM 895 O O . ILE A 1 106 ? -12.609 1.911 15.615 1.00 95.44 106 ILE A O 1
ATOM 899 N N . LEU A 1 107 ? -10.618 1.497 14.687 1.00 94.94 107 LEU A N 1
ATOM 900 C CA . LEU A 1 107 ? -9.993 0.919 15.880 1.00 94.94 107 LEU A CA 1
ATOM 901 C C . LEU A 1 107 ? -9.461 1.975 16.868 1.00 94.94 107 LEU A C 1
ATOM 903 O O . LEU A 1 107 ? -9.002 1.621 17.965 1.00 94.94 107 LEU A O 1
ATOM 907 N N . MET A 1 108 ? -9.465 3.254 16.481 1.00 95.62 108 MET A N 1
ATOM 908 C CA . MET A 1 108 ? -9.020 4.368 17.315 1.00 95.62 108 MET A CA 1
ATOM 909 C C . MET A 1 108 ? -10.169 4.908 18.165 1.00 95.62 108 MET A C 1
ATOM 911 O O . MET A 1 108 ? -11.203 5.317 17.648 1.00 95.62 108 MET A O 1
ATOM 915 N N . GLU A 1 109 ? -9.955 4.946 19.479 1.00 93.25 109 GLU A N 1
ATOM 916 C CA . GLU A 1 109 ? -10.948 5.436 20.445 1.00 93.25 109 GLU A CA 1
ATOM 917 C C . GLU A 1 109 ? -10.972 6.968 20.506 1.00 93.25 109 GLU A C 1
ATOM 919 O O . GLU A 1 109 ? -12.038 7.574 20.549 1.00 93.25 109 GLU A O 1
ATOM 924 N N . SER A 1 110 ? -9.797 7.607 20.463 1.00 96.06 110 SER A N 1
ATOM 925 C CA . SER A 1 110 ? -9.695 9.067 20.484 1.00 96.06 110 SER A CA 1
ATOM 926 C C . SER A 1 110 ? -10.040 9.660 19.110 1.00 96.06 110 SER A C 1
ATOM 928 O O . SER A 1 110 ? -9.347 9.350 18.131 1.00 96.06 110 SER A O 1
ATOM 930 N N . PRO A 1 111 ? -11.046 10.554 19.014 1.00 95.12 111 PRO A N 1
ATOM 931 C CA . PRO A 1 111 ? -11.392 11.213 17.757 1.00 95.12 111 PRO A CA 1
ATOM 932 C C . PRO A 1 111 ? -10.253 12.104 17.245 1.00 95.12 111 PRO A C 1
ATOM 934 O O . PRO A 1 111 ? -10.069 12.206 16.036 1.00 95.12 111 PRO A O 1
ATOM 937 N N . TYR A 1 112 ? -9.450 12.683 18.143 1.00 96.88 112 TYR A N 1
ATOM 938 C CA . TYR A 1 112 ? -8.289 13.499 17.784 1.00 96.88 112 TYR A CA 1
ATOM 939 C C . TYR A 1 112 ? -7.219 12.675 17.052 1.00 96.88 112 TYR A C 1
ATOM 941 O O . TYR A 1 112 ? -6.839 13.005 15.928 1.00 96.88 112 TYR A O 1
ATOM 949 N N . ASN A 1 113 ? -6.805 11.541 17.632 1.00 96.25 113 ASN A N 1
ATOM 950 C CA . ASN A 1 113 ? -5.812 10.651 17.015 1.00 96.25 113 ASN A CA 1
ATOM 951 C C . ASN A 1 113 ? -6.313 10.085 15.681 1.00 96.25 113 ASN A C 1
ATOM 953 O O . ASN A 1 113 ? -5.542 9.956 14.731 1.00 96.25 113 ASN A O 1
ATOM 957 N N . ARG A 1 114 ? -7.614 9.784 15.604 1.00 97.06 114 ARG A N 1
ATOM 958 C CA . ARG A 1 114 ? -8.269 9.319 14.380 1.00 97.06 114 ARG A CA 1
ATOM 959 C C . ARG A 1 114 ? -8.171 10.347 13.257 1.00 97.06 114 ARG A C 1
ATOM 961 O O . ARG A 1 114 ? -7.777 9.990 12.151 1.00 97.06 114 ARG A O 1
ATOM 968 N N . THR A 1 115 ? -8.494 11.607 13.538 1.00 97.12 115 THR A N 1
ATOM 969 C CA . THR A 1 115 ? -8.409 12.687 12.547 1.00 97.12 115 THR A CA 1
ATOM 970 C C . THR A 1 115 ? -6.972 12.909 12.087 1.00 97.12 115 THR A C 1
ATOM 972 O O . THR A 1 115 ? -6.734 12.981 10.885 1.00 97.12 115 THR A O 1
ATOM 975 N N . ILE A 1 116 ? -6.004 12.934 13.011 1.00 97.56 116 ILE A N 1
ATOM 976 C CA . ILE A 1 116 ? -4.580 13.061 12.661 1.00 97.56 116 ILE A CA 1
ATOM 977 C C . ILE A 1 116 ? -4.138 11.927 11.742 1.00 97.56 116 ILE A C 1
ATOM 979 O O . ILE A 1 116 ? -3.474 12.174 10.740 1.00 97.56 116 ILE A O 1
ATOM 983 N N . PHE A 1 117 ? -4.521 10.689 12.056 1.00 97.25 117 PHE A N 1
ATOM 984 C CA . PHE A 1 117 ? -4.168 9.543 11.229 1.00 97.25 117 PHE A CA 1
ATOM 985 C C . PHE A 1 117 ? -4.747 9.659 9.815 1.00 97.25 117 PHE A C 1
ATOM 987 O O . PHE A 1 117 ? -4.021 9.463 8.845 1.00 97.25 117 PHE A O 1
ATOM 994 N N . ILE A 1 118 ? -6.029 10.019 9.689 1.00 97.50 118 ILE A N 1
ATOM 995 C CA . ILE A 1 118 ? -6.688 10.200 8.387 1.00 97.50 118 ILE A CA 1
ATOM 996 C C . ILE A 1 118 ? -5.993 11.302 7.581 1.00 97.50 118 ILE A C 1
ATOM 998 O O . ILE A 1 118 ? -5.650 11.081 6.421 1.00 97.50 118 ILE A O 1
ATOM 1002 N N . LEU A 1 119 ? -5.740 12.462 8.193 1.00 98.00 119 LEU A N 1
ATOM 1003 C CA . LEU A 1 119 ? -5.037 13.567 7.539 1.00 98.00 119 LEU A CA 1
ATOM 1004 C C . LEU A 1 119 ? -3.620 13.166 7.119 1.00 98.00 119 LEU A C 1
ATOM 1006 O O . LEU A 1 119 ? -3.202 13.495 6.013 1.00 98.00 119 LEU A O 1
ATOM 1010 N N . GLY A 1 120 ? -2.907 12.410 7.956 1.00 96.94 120 GLY A N 1
ATOM 1011 C CA . GLY A 1 120 ? -1.582 11.887 7.636 1.00 96.94 120 GLY A CA 1
ATOM 1012 C C . GLY A 1 120 ? -1.599 10.953 6.426 1.00 96.94 120 GLY A C 1
ATOM 1013 O O . GLY A 1 120 ? -0.779 11.107 5.524 1.00 96.94 120 GLY A O 1
ATOM 1014 N N . VAL A 1 121 ? -2.563 10.029 6.360 1.00 96.69 121 VAL A N 1
ATOM 1015 C CA . VAL A 1 121 ? -2.746 9.145 5.197 1.00 96.69 121 VAL A CA 1
ATOM 1016 C C . VAL A 1 121 ? -3.035 9.964 3.938 1.00 96.69 121 VAL A C 1
ATOM 1018 O O . VAL A 1 121 ? -2.357 9.776 2.929 1.00 96.69 121 VAL A O 1
ATOM 1021 N N . ILE A 1 122 ? -3.986 10.904 3.996 1.00 97.50 122 ILE A N 1
ATOM 1022 C CA . ILE A 1 122 ? -4.325 11.779 2.861 1.00 97.50 122 ILE A CA 1
ATOM 1023 C C . ILE A 1 122 ? -3.084 12.533 2.378 1.00 97.50 122 ILE A C 1
ATOM 1025 O O . ILE A 1 122 ? -2.797 12.532 1.184 1.00 97.50 122 ILE A O 1
ATOM 1029 N N . LEU A 1 123 ? -2.324 13.129 3.297 1.00 97.19 123 LEU A N 1
ATOM 1030 C CA . LEU A 1 123 ? -1.132 13.904 2.976 1.00 97.19 123 LEU A CA 1
ATOM 1031 C C . LEU A 1 123 ? -0.045 13.051 2.310 1.00 97.19 123 LEU A C 1
ATOM 1033 O O . LEU A 1 123 ? 0.556 13.491 1.330 1.00 97.19 123 LEU A O 1
ATOM 1037 N N . ILE A 1 124 ? 0.193 11.830 2.797 1.00 94.69 124 ILE A N 1
ATOM 1038 C CA . ILE A 1 124 ? 1.168 10.905 2.201 1.00 94.69 124 ILE A CA 1
ATOM 1039 C C . ILE A 1 124 ? 0.776 10.559 0.759 1.00 94.69 124 ILE A C 1
ATOM 1041 O O . ILE A 1 124 ? 1.614 10.661 -0.138 1.00 94.69 124 ILE A O 1
ATOM 1045 N N . TYR A 1 125 ? -0.484 10.189 0.507 1.00 94.62 125 TYR A N 1
ATOM 1046 C CA . TYR A 1 125 ? -0.927 9.840 -0.849 1.00 94.62 125 TYR A CA 1
ATOM 1047 C C . TYR A 1 125 ? -0.988 11.045 -1.778 1.00 94.62 125 TYR A C 1
ATOM 1049 O O . TYR A 1 125 ? -0.588 10.932 -2.935 1.00 94.62 125 TYR A O 1
ATOM 1057 N N . PHE A 1 126 ? -1.435 12.197 -1.278 1.00 96.56 126 PHE A N 1
ATOM 1058 C CA . PHE A 1 126 ? -1.381 13.450 -2.020 1.00 96.56 126 PHE A CA 1
ATOM 1059 C C . PHE A 1 126 ? 0.055 13.752 -2.455 1.00 96.56 126 PHE A C 1
ATOM 1061 O O . PHE A 1 126 ? 0.296 14.013 -3.628 1.00 96.56 126 PHE A O 1
ATOM 1068 N N . SER A 1 127 ? 1.017 13.631 -1.537 1.00 94.69 127 SER A N 1
ATOM 1069 C CA . SER A 1 127 ? 2.432 13.875 -1.831 1.00 94.69 127 SER A CA 1
ATOM 1070 C C . SER A 1 127 ? 2.972 12.884 -2.862 1.00 94.69 127 SER A C 1
ATOM 1072 O O . SER A 1 127 ? 3.633 13.289 -3.814 1.00 94.69 127 SER A O 1
ATOM 1074 N N . ALA A 1 128 ? 2.657 11.592 -2.721 1.00 92.62 128 ALA A N 1
ATOM 1075 C CA . ALA A 1 128 ? 3.079 10.566 -3.672 1.00 92.62 128 ALA A CA 1
ATOM 1076 C C . ALA A 1 128 ? 2.526 10.821 -5.085 1.00 92.62 128 ALA A C 1
ATOM 1078 O O . ALA A 1 128 ? 3.272 10.747 -6.061 1.00 92.62 128 ALA A O 1
ATOM 1079 N N . LEU A 1 129 ? 1.237 11.158 -5.200 1.00 92.94 129 LEU A N 1
ATOM 1080 C CA . LEU A 1 129 ? 0.591 11.469 -6.478 1.00 92.94 129 LEU A CA 1
ATOM 1081 C C . LEU A 1 129 ? 1.110 12.774 -7.082 1.00 92.94 129 LEU A C 1
ATOM 1083 O O . LEU A 1 129 ? 1.348 12.837 -8.285 1.00 92.94 129 LEU A O 1
ATOM 1087 N N . PHE A 1 130 ? 1.331 13.794 -6.255 1.00 94.38 130 PHE A N 1
ATOM 1088 C CA . PHE A 1 130 ? 1.915 15.059 -6.683 1.00 94.38 130 PHE A CA 1
ATOM 1089 C C . PHE A 1 130 ? 3.318 14.855 -7.259 1.00 94.38 130 PHE A C 1
ATOM 1091 O O . PHE A 1 130 ? 3.613 15.355 -8.347 1.00 94.38 130 PHE A O 1
ATOM 1098 N N . VAL A 1 131 ? 4.162 14.082 -6.563 1.00 92.38 131 VAL A N 1
ATOM 1099 C CA . VAL A 1 131 ? 5.512 13.758 -7.034 1.00 92.38 131 VAL A CA 1
ATOM 1100 C C . VAL A 1 131 ? 5.452 12.974 -8.341 1.00 92.38 131 VAL A C 1
ATOM 1102 O O . VAL A 1 131 ? 6.142 13.322 -9.295 1.00 92.38 131 VAL A O 1
ATOM 1105 N N . TRP A 1 132 ? 4.595 11.954 -8.407 1.00 90.88 132 TRP A N 1
ATOM 1106 C CA . TRP A 1 132 ? 4.424 11.140 -9.607 1.00 90.88 132 TRP A CA 1
ATOM 1107 C C . TRP A 1 132 ? 3.989 11.969 -10.824 1.00 90.88 132 TRP A C 1
ATOM 1109 O O . TRP A 1 132 ? 4.567 11.810 -11.898 1.00 90.88 132 TRP A O 1
ATOM 1119 N N . LEU A 1 133 ? 3.016 12.870 -10.654 1.00 91.75 133 LEU A N 1
ATOM 1120 C CA . LEU A 1 133 ? 2.453 13.658 -11.752 1.00 91.75 133 LEU A CA 1
ATOM 1121 C C . LEU A 1 133 ? 3.420 14.729 -12.268 1.00 91.75 133 LEU A C 1
ATOM 1123 O O . LEU A 1 133 ? 3.484 14.946 -13.471 1.00 91.75 133 LEU A O 1
ATOM 1127 N N . ASN A 1 134 ? 4.164 15.395 -11.383 1.00 91.81 134 ASN A N 1
ATOM 1128 C CA . ASN A 1 134 ? 5.020 16.522 -11.772 1.00 91.81 134 ASN A CA 1
ATOM 1129 C C . ASN A 1 134 ? 6.450 16.090 -12.123 1.00 91.81 134 ASN A C 1
ATOM 1131 O O . ASN A 1 134 ? 7.048 16.638 -13.046 1.00 91.81 134 ASN A O 1
ATOM 1135 N N . PHE A 1 135 ? 6.996 15.096 -11.418 1.00 89.69 135 PHE A N 1
ATOM 1136 C CA . PHE A 1 135 ? 8.410 14.710 -11.512 1.00 89.69 135 PHE A CA 1
ATOM 1137 C C . PHE A 1 135 ? 8.627 13.292 -12.056 1.00 89.69 135 PHE A C 1
ATOM 1139 O O . PHE A 1 135 ? 9.765 12.834 -12.131 1.00 89.69 135 PHE A O 1
ATOM 1146 N N . GLY A 1 136 ? 7.566 12.564 -12.416 1.00 86.75 136 GLY A N 1
ATOM 1147 C CA . GLY A 1 136 ? 7.705 11.250 -13.040 1.00 86.75 136 GLY A CA 1
ATOM 1148 C C . GLY A 1 136 ? 8.351 11.337 -14.427 1.00 86.75 136 GLY A C 1
ATOM 1149 O O . GLY A 1 136 ? 8.083 12.269 -15.174 1.00 86.75 136 GLY A O 1
ATOM 1150 N N . ASN A 1 137 ? 9.133 10.325 -14.820 1.00 85.88 137 ASN A N 1
ATOM 1151 C CA . ASN A 1 137 ? 9.817 10.273 -16.129 1.00 85.88 137 ASN A CA 1
ATOM 1152 C C . ASN A 1 137 ? 8.881 10.481 -17.336 1.00 85.88 137 ASN A C 1
ATOM 1154 O O . ASN A 1 137 ? 9.314 10.931 -18.391 1.00 85.88 137 ASN A O 1
ATOM 1158 N N . PHE A 1 138 ? 7.601 10.137 -17.181 1.00 85.25 138 PHE A N 1
ATOM 1159 C CA . PHE A 1 138 ? 6.580 10.273 -18.216 1.00 85.25 138 PHE A CA 1
ATOM 1160 C C . PHE A 1 138 ? 5.612 11.439 -17.960 1.00 85.25 138 PHE A C 1
ATOM 1162 O O . PHE A 1 138 ? 4.576 11.500 -18.612 1.00 85.25 138 PHE A O 1
ATOM 1169 N N . SER A 1 139 ? 5.901 12.353 -17.024 1.00 87.88 139 SER A N 1
ATOM 1170 C CA . SER A 1 139 ? 5.013 13.474 -16.666 1.00 87.88 139 SER A CA 1
ATOM 1171 C C . SER A 1 139 ? 4.674 14.371 -17.857 1.00 87.88 139 SER A C 1
ATOM 1173 O O . SER A 1 139 ? 3.529 14.796 -17.996 1.00 87.88 139 SER A O 1
ATOM 1175 N N . SER A 1 140 ? 5.632 14.583 -18.761 1.00 87.38 140 SER A N 1
ATOM 1176 C CA . SER A 1 140 ? 5.463 15.368 -19.991 1.00 87.38 140 SER A CA 1
ATOM 1177 C C . SER A 1 140 ? 4.409 14.808 -20.947 1.00 87.38 140 SER A C 1
ATOM 1179 O O . SER A 1 140 ? 3.871 15.551 -21.758 1.00 87.38 140 SER A O 1
ATOM 1181 N N . PHE A 1 141 ?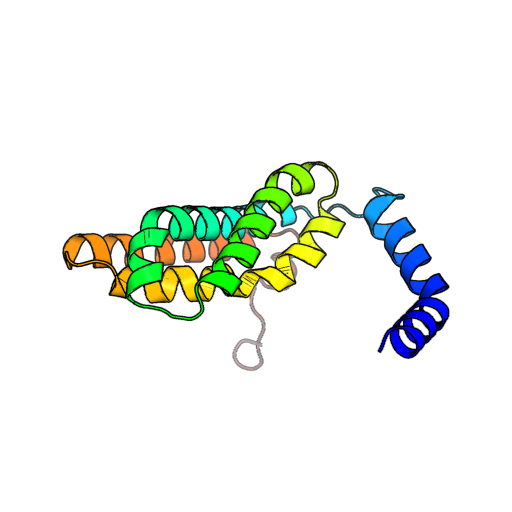 4.079 13.517 -20.851 1.00 87.44 141 PHE A N 1
ATOM 1182 C CA . PHE A 1 141 ? 2.995 12.917 -21.634 1.00 87.44 141 PHE A CA 1
ATOM 1183 C C . PHE A 1 141 ? 1.610 13.178 -21.031 1.00 87.44 141 PHE A C 1
ATOM 1185 O O . PHE A 1 141 ? 0.604 12.974 -21.704 1.00 87.44 141 PHE A O 1
ATOM 1192 N N . TRP A 1 142 ? 1.547 13.612 -19.770 1.00 86.06 142 TRP A N 1
ATOM 1193 C CA . TRP A 1 142 ? 0.302 13.907 -19.058 1.00 86.06 142 TRP A CA 1
ATOM 1194 C C . TRP A 1 142 ? 0.039 15.411 -18.921 1.00 86.06 142 TRP A C 1
ATOM 1196 O O . TRP A 1 142 ? -1.104 15.800 -18.682 1.00 86.06 142 TRP A O 1
ATOM 1206 N N . LEU A 1 143 ? 1.078 16.247 -19.039 1.00 88.50 143 LEU A N 1
ATOM 1207 C CA . LEU A 1 143 ? 1.021 17.694 -18.834 1.00 88.50 143 LEU A CA 1
ATOM 1208 C C . LEU A 1 143 ? 1.513 18.457 -20.082 1.00 88.50 143 LEU A C 1
ATOM 1210 O O . LEU A 1 143 ? 2.640 18.216 -20.514 1.00 88.50 143 LEU A O 1
ATOM 1214 N N . PRO A 1 144 ? 0.740 19.428 -20.616 1.00 89.19 144 PRO A N 1
ATOM 1215 C CA . PRO A 1 144 ? -0.606 19.822 -20.188 1.00 89.19 144 PRO A CA 1
ATOM 1216 C C . PRO A 1 144 ? -1.649 18.737 -20.496 1.00 89.19 144 PRO A C 1
ATOM 1218 O O . PRO A 1 144 ? -1.567 18.052 -21.513 1.00 89.19 144 PRO A O 1
ATOM 1221 N N . TYR A 1 145 ? -2.640 18.587 -19.611 1.00 84.06 145 TYR A N 1
ATOM 1222 C CA . TYR A 1 145 ? -3.684 17.577 -19.776 1.00 84.06 145 TYR A CA 1
ATOM 1223 C C . TYR A 1 145 ? -4.629 17.971 -20.913 1.00 84.06 145 TYR A C 1
ATOM 1225 O O . TYR A 1 145 ? -5.468 18.857 -20.753 1.00 84.06 145 TYR A O 1
ATOM 1233 N N . GLN A 1 146 ? -4.488 17.305 -22.056 1.00 85.75 146 GLN A N 1
ATOM 1234 C CA . GLN A 1 146 ? -5.386 17.459 -23.194 1.00 85.75 146 GLN A CA 1
ATOM 1235 C C . GLN A 1 146 ? -6.570 16.507 -23.031 1.00 85.75 146 GLN A C 1
ATOM 1237 O O . GLN A 1 146 ? -6.407 15.299 -22.849 1.00 85.75 146 GLN A O 1
ATOM 1242 N N . ASN A 1 147 ? -7.781 17.052 -23.065 1.00 87.19 147 ASN A N 1
ATOM 1243 C CA . ASN A 1 147 ? -9.015 16.277 -23.051 1.00 87.19 147 ASN A CA 1
ATOM 1244 C C . ASN A 1 147 ? -9.999 16.884 -24.055 1.00 87.19 147 ASN A C 1
ATOM 1246 O O . ASN A 1 147 ? -9.789 17.990 -24.526 1.00 87.19 147 ASN A O 1
ATOM 1250 N N . VAL A 1 148 ? -11.098 16.193 -24.356 1.00 90.19 148 VAL A N 1
ATOM 1251 C CA . VAL A 1 148 ? -12.089 16.650 -25.353 1.00 90.19 148 VAL A CA 1
ATOM 1252 C C . VAL A 1 148 ? -12.660 18.050 -25.053 1.00 90.19 148 VAL A C 1
ATOM 1254 O O . VAL A 1 148 ? -13.088 18.734 -25.974 1.00 90.19 148 VAL A O 1
ATOM 1257 N N . LEU A 1 149 ? -12.664 18.485 -23.788 1.00 85.69 149 LEU A N 1
ATOM 1258 C CA . LEU A 1 149 ? -13.173 19.795 -23.355 1.00 85.69 149 LEU A CA 1
ATOM 1259 C C . LEU A 1 149 ? -12.116 20.912 -23.412 1.00 85.69 149 LEU A C 1
ATOM 1261 O O . LEU A 1 149 ? -12.477 22.080 -23.505 1.00 85.69 149 LEU A O 1
ATOM 1265 N N . LEU A 1 150 ? -10.835 20.559 -23.295 1.00 79.56 150 LEU A N 1
ATOM 1266 C CA . LEU A 1 150 ? -9.677 21.459 -23.217 1.00 79.56 150 LEU A CA 1
ATOM 1267 C C . LEU A 1 150 ? -8.756 21.327 -24.445 1.00 79.56 150 LEU A C 1
ATOM 1269 O O . LEU A 1 150 ? -7.631 21.826 -24.410 1.00 79.56 150 LEU A O 1
ATOM 1273 N N . ASN A 1 151 ? -9.218 20.609 -25.474 1.00 58.78 151 ASN A N 1
ATOM 1274 C CA . ASN A 1 151 ? -8.533 20.396 -26.749 1.00 58.78 151 ASN A CA 1
ATOM 1275 C C . ASN A 1 151 ? -8.537 21.664 -27.600 1.00 58.78 151 ASN A C 1
ATOM 1277 O O . ASN A 1 151 ? -9.618 22.288 -27.707 1.00 58.78 151 ASN A O 1
#

Secondary structure (DSSP, 8-state):
-HHHHHHHHHHHHHHHHHHHIIIII-TT---TTHHHHHHHHHHHHHHHHHTHHHHHHH-TTHHHHHHHHHHHHHHHHHHTT-HHHHHHHHGGGTHHHHHHHHHHHHH---HHHHHHHHHHHHHHHHHHHHHHHHHSTTGGGTSS---TTT-

Radius of gyration: 19.61 Å; chains: 1; bounding box: 32×55×47 Å

Sequence (151 aa):
IILSGMAIYALFLRQIDHMIYYYLTIKFHHSDGAVVRVFMNFFAAVVFFIFYKKYKKNFNDRKLWLIFSVVSIILLPLAFSYSTFVDRIAIYFLPLQLVVFSRVPILMESPYNRTIFILGVILIYFSALFVWLNFGNFSSFWLPYQNVLLN